Protein AF-A0A1V3N2M6-F1 (afdb_monomer)

Foldseek 3Di:
DPDDPDDDPVVVVVVVVVPDPDDDDPVNVVVVVVVVVPDDDFDWDWQDKDQALVCCVPCVVPRDPPDPDPPWDKFWAFPVGDTDDDSVVRVVCRVVVRDTITIITTQDPVNVVVVVVVVPD

Nearest PDB structures (foldseek):
  7bzf-assembly1_B  TM=4.049E-01  e=2.295E-01  Severe acute respiratory syndrome coronavirus 2
  8xko-assembly1_D  TM=3.820E-01  e=2.759E-01  Severe acute respiratory syndrome coronavirus
  2ahm-assembly1_E-2  TM=3.429E-01  e=3.528E-01  Severe acute respiratory syndrome-related coronavirus

Sequence (121 aa):
MVDHKVFKVAQIRDLLNQVNDETITFSRFVEILNEQANKVFVKAELILTLESKNDWINKVPRRLPDKNRHKENFLWIDKNGCVFELGEDFAAAERMGTFPCKVYRTITVSQFENRKEGNNV

Mean predicted aligned error: 12.13 Å

Radius of gyration: 20.15 Å; Cα contacts (8 Å, |Δi|>4): 98; chains: 1; bounding box: 44×39×46 Å

Solvent-accessible surface area (backbone atoms only — not comparable to full-atom values): 7608 Å² total; per-residue (Å²): 135,85,84,76,85,78,77,56,72,66,65,54,52,56,53,54,72,70,71,49,106,59,90,76,50,71,67,61,51,53,51,53,51,52,63,57,68,71,59,84,82,84,57,59,44,82,75,51,76,28,76,46,57,68,40,48,72,68,42,46,90,76,65,62,76,80,72,92,44,101,77,73,57,72,48,34,29,33,73,84,71,49,74,54,89,52,77,65,43,45,55,50,30,58,77,68,65,35,53,46,35,39,31,23,42,65,57,51,70,70,59,54,52,56,56,58,62,71,68,77,118

Structure (mmCIF, N/CA/C/O backbone):
data_AF-A0A1V3N2M6-F1
#
_entry.id   AF-A0A1V3N2M6-F1
#
loop_
_atom_site.group_PDB
_atom_site.id
_atom_site.type_symbol
_atom_site.label_atom_id
_atom_site.label_alt_id
_atom_site.label_comp_id
_atom_site.label_asym_id
_atom_site.label_entity_id
_atom_site.label_seq_id
_atom_site.pdbx_PDB_ins_code
_atom_site.Cartn_x
_atom_site.Cartn_y
_atom_site.Cartn_z
_atom_site.occupancy
_atom_site.B_iso_or_equiv
_atom_site.auth_seq_id
_atom_site.auth_comp_id
_atom_site.auth_asym_id
_atom_site.auth_atom_id
_atom_site.pdbx_PDB_model_num
ATOM 1 N N . MET A 1 1 ? 1.283 -10.329 22.917 1.00 39.91 1 MET A N 1
ATOM 2 C CA . MET A 1 1 ? 0.363 -9.419 23.634 1.00 39.91 1 MET A CA 1
ATOM 3 C C . MET A 1 1 ? -0.056 -8.300 22.693 1.00 39.91 1 MET A C 1
ATOM 5 O O . MET A 1 1 ? 0.811 -7.583 22.206 1.00 39.91 1 MET A O 1
ATOM 9 N N . VAL A 1 2 ? -1.345 -8.222 22.351 1.00 37.19 2 VAL A N 1
ATOM 10 C CA . VAL A 1 2 ? -1.910 -7.082 21.612 1.00 37.19 2 VAL A CA 1
ATOM 11 C C . VAL A 1 2 ? -2.141 -5.977 22.633 1.00 37.19 2 VAL A C 1
ATOM 13 O O . VAL A 1 2 ? -2.804 -6.200 23.641 1.00 37.19 2 VAL A O 1
ATOM 16 N N . ASP A 1 3 ? -1.529 -4.823 22.402 1.00 41.28 3 ASP A N 1
ATOM 17 C CA . ASP A 1 3 ? -1.624 -3.680 23.300 1.00 41.28 3 ASP A CA 1
ATOM 18 C C . ASP A 1 3 ? -2.972 -2.990 23.050 1.00 41.28 3 ASP A C 1
ATOM 20 O O . ASP A 1 3 ? -3.180 -2.335 22.023 1.00 41.28 3 ASP A O 1
ATOM 24 N N . HIS A 1 4 ? -3.941 -3.236 23.931 1.00 46.56 4 HIS A N 1
ATOM 25 C CA . HIS A 1 4 ? -5.268 -2.644 23.824 1.00 46.56 4 HIS A CA 1
ATOM 26 C C . HIS A 1 4 ? -5.189 -1.176 24.243 1.00 46.56 4 HIS A C 1
ATOM 28 O O . HIS A 1 4 ? -5.053 -0.858 25.423 1.00 46.56 4 HIS A O 1
ATOM 34 N N . LYS A 1 5 ? -5.309 -0.259 23.278 1.00 55.19 5 LYS A N 1
ATOM 35 C CA . LYS A 1 5 ? -5.507 1.160 23.592 1.00 55.19 5 LYS A CA 1
ATOM 36 C C . LYS A 1 5 ? -6.892 1.347 24.207 1.00 55.19 5 LYS A C 1
ATOM 38 O O . LYS A 1 5 ? -7.899 1.332 23.505 1.00 55.19 5 LYS A O 1
ATOM 43 N N . VAL A 1 6 ? -6.929 1.520 25.525 1.00 56.97 6 VAL A N 1
ATOM 44 C CA . VAL A 1 6 ? -8.140 1.869 26.273 1.00 56.97 6 VAL A CA 1
ATOM 45 C C . VAL A 1 6 ? -8.277 3.387 26.280 1.00 56.97 6 VAL A C 1
ATOM 47 O O . VAL A 1 6 ? -7.500 4.087 26.927 1.00 56.97 6 VAL A O 1
ATOM 50 N N . PHE A 1 7 ? -9.268 3.906 25.561 1.00 60.75 7 PHE A N 1
ATOM 51 C CA . PHE A 1 7 ? -9.621 5.322 25.620 1.00 60.75 7 PHE A CA 1
ATOM 52 C C . PHE A 1 7 ? -10.629 5.551 26.745 1.00 60.75 7 PHE A C 1
ATOM 54 O O . PHE A 1 7 ? -11.635 4.846 26.843 1.00 60.75 7 PHE A O 1
ATOM 61 N N . LYS A 1 8 ? -10.376 6.540 27.609 1.00 65.81 8 LYS A N 1
ATOM 62 C CA . LYS A 1 8 ? -11.341 6.909 28.651 1.00 65.81 8 LYS A CA 1
ATOM 63 C C . LYS A 1 8 ? -12.525 7.625 28.005 1.00 65.81 8 LYS A C 1
ATOM 65 O O . LYS A 1 8 ? -12.333 8.529 27.198 1.00 65.81 8 LYS A O 1
ATOM 70 N N . VAL A 1 9 ? -13.742 7.279 28.428 1.00 57.06 9 VAL A N 1
ATOM 71 C CA . VAL A 1 9 ? -15.009 7.853 27.924 1.00 57.06 9 VAL A CA 1
ATOM 72 C C . VAL A 1 9 ? -15.006 9.392 27.925 1.00 57.06 9 VAL A C 1
ATOM 74 O O . VAL A 1 9 ? -15.558 10.007 27.020 1.00 57.06 9 VAL A O 1
ATOM 77 N N . ALA A 1 10 ? -14.331 10.020 28.893 1.00 57.41 10 ALA A N 1
ATOM 78 C CA . ALA A 1 10 ? -14.175 11.474 28.956 1.00 57.41 10 ALA A CA 1
ATOM 79 C C . ALA A 1 10 ? -13.361 12.053 27.780 1.00 57.41 10 ALA A C 1
ATOM 81 O O . ALA A 1 10 ? -13.802 13.003 27.149 1.00 57.41 10 ALA A O 1
ATOM 82 N N . GLN A 1 11 ? -12.239 11.424 27.413 1.00 63.50 11 GLN A N 1
ATOM 83 C CA . GLN A 1 11 ? -11.390 11.871 26.295 1.00 63.50 11 GLN A CA 1
ATOM 84 C C . GLN A 1 11 ? -12.121 11.768 24.952 1.00 63.50 11 GLN A C 1
ATOM 86 O O . GLN A 1 11 ? -11.910 12.569 24.048 1.00 63.50 11 GLN A O 1
ATOM 91 N N . ILE A 1 12 ? -13.009 10.780 24.841 1.00 65.44 12 ILE A N 1
ATOM 92 C CA . ILE A 1 12 ? -13.860 10.576 23.671 1.00 65.44 12 ILE A CA 1
ATOM 93 C C . ILE A 1 12 ? -14.927 11.677 23.571 1.00 65.44 12 ILE A C 1
ATOM 95 O O . ILE A 1 12 ? -15.198 12.172 22.481 1.00 65.44 12 ILE A O 1
ATOM 99 N N . ARG A 1 13 ? -15.508 12.092 24.704 1.00 61.78 13 ARG A N 1
ATOM 100 C CA . ARG A 1 13 ? -16.503 13.172 24.770 1.00 61.78 13 ARG A CA 1
ATOM 101 C C . ARG A 1 13 ? -15.905 14.539 24.424 1.00 61.78 13 ARG A C 1
ATOM 103 O O . ARG A 1 13 ? -16.551 15.321 23.737 1.00 61.78 13 ARG A O 1
ATOM 110 N N . ASP A 1 14 ? -14.671 14.800 24.840 1.00 63.59 14 ASP A N 1
ATOM 111 C CA . ASP A 1 14 ? -13.988 16.058 24.521 1.00 63.59 14 ASP A CA 1
ATOM 112 C C . ASP A 1 14 ? -13.624 16.150 23.031 1.00 63.59 14 ASP A C 1
ATOM 114 O O . ASP A 1 14 ? -13.780 17.209 22.427 1.00 63.59 14 ASP A O 1
ATOM 118 N N . LEU A 1 15 ? -13.234 15.029 22.409 1.00 62.72 15 LEU A N 1
ATOM 119 C CA . LEU A 1 15 ? -13.038 14.940 20.956 1.00 62.72 15 LEU A CA 1
ATOM 120 C C . LEU A 1 15 ? -14.356 15.123 20.183 1.00 62.72 15 LEU A C 1
ATOM 122 O O . LEU A 1 15 ? -14.363 15.784 19.151 1.00 62.72 15 LEU A O 1
ATOM 126 N N . LEU A 1 16 ? -15.474 14.591 20.693 1.00 60.56 16 LEU A N 1
ATOM 127 C CA . LEU A 1 16 ? -16.815 14.787 20.117 1.00 60.56 16 LEU A CA 1
ATOM 128 C C . LEU A 1 16 ? -17.229 16.265 20.104 1.00 60.56 16 LEU A C 1
ATOM 130 O O . LEU A 1 16 ? -17.743 16.739 19.097 1.00 60.56 16 LEU A O 1
ATOM 134 N N . ASN A 1 17 ? -16.952 16.999 21.183 1.00 63.31 17 ASN A N 1
ATOM 135 C CA . ASN A 1 17 ? -17.263 18.428 21.277 1.00 63.31 17 ASN A CA 1
ATOM 136 C C . ASN A 1 17 ? -16.357 19.307 20.393 1.00 63.31 17 ASN A C 1
ATOM 138 O O . ASN A 1 17 ? -16.705 20.450 20.119 1.00 63.31 17 ASN A O 1
ATOM 142 N N . GLN A 1 18 ? -15.194 18.802 19.966 1.00 58.59 18 GLN A N 1
ATOM 143 C CA . GLN A 1 18 ? -14.253 19.532 19.107 1.00 58.59 18 GLN A CA 1
ATOM 144 C C . GLN A 1 18 ? -14.521 19.349 17.609 1.00 58.59 18 GLN A C 1
ATOM 146 O O . GLN A 1 18 ? -14.019 20.145 16.819 1.00 58.59 18 GLN A O 1
ATOM 151 N N . VAL A 1 19 ? -15.250 18.299 17.205 1.00 56.94 19 VAL A N 1
ATOM 152 C CA . VAL A 1 19 ? -15.285 17.892 15.793 1.00 56.94 19 VAL A CA 1
ATOM 153 C C . VAL A 1 19 ? -16.340 18.598 14.961 1.00 56.94 19 VAL A C 1
ATOM 155 O O . VAL A 1 19 ? -16.038 18.762 13.794 1.00 56.94 19 VAL A O 1
ATOM 158 N N . ASN A 1 20 ? -17.493 19.040 15.475 1.00 51.62 20 ASN A N 1
ATOM 159 C CA . ASN A 1 20 ? -18.424 19.904 14.726 1.00 51.62 20 ASN A CA 1
ATOM 160 C C . ASN A 1 20 ? -19.653 20.252 15.573 1.00 51.62 20 ASN A C 1
ATOM 162 O O . ASN A 1 20 ? -20.114 19.422 16.351 1.00 51.62 20 ASN A O 1
ATOM 166 N N . ASP A 1 21 ? -20.270 21.403 15.305 1.00 53.81 21 ASP A N 1
ATOM 167 C CA . ASP A 1 21 ? -21.653 21.765 15.667 1.00 53.81 21 ASP A CA 1
ATOM 168 C C . ASP A 1 21 ? -22.732 20.808 15.073 1.00 53.81 21 ASP A C 1
ATOM 170 O O . ASP A 1 21 ? -23.871 21.196 14.825 1.00 53.81 21 ASP A O 1
ATOM 174 N N . GLU A 1 22 ? -22.402 19.534 14.837 1.00 56.53 22 GLU A N 1
ATOM 175 C CA . GLU A 1 22 ? -23.302 18.477 14.385 1.00 56.53 22 GLU A CA 1
ATOM 176 C C . GLU A 1 22 ? -23.410 17.390 15.461 1.00 56.53 22 GLU A C 1
ATOM 178 O O . GLU A 1 22 ? -22.435 16.744 15.851 1.00 56.53 22 GLU A O 1
ATOM 183 N N . THR A 1 23 ? -24.632 17.155 15.934 1.00 60.81 23 THR A N 1
ATOM 184 C CA . THR A 1 23 ? -24.965 16.122 16.919 1.00 60.81 23 THR A CA 1
ATOM 185 C C . THR A 1 23 ? -24.837 14.721 16.315 1.00 60.81 23 THR A C 1
ATOM 187 O O . THR A 1 23 ? -25.816 14.090 15.918 1.00 60.81 23 THR A O 1
ATOM 190 N N . ILE A 1 24 ? -23.616 14.183 16.275 1.00 64.56 24 ILE A N 1
ATOM 191 C CA . ILE A 1 24 ? -23.397 12.752 16.034 1.00 64.56 24 ILE A CA 1
ATOM 192 C C . ILE A 1 24 ? -24.057 11.959 17.169 1.00 64.56 24 ILE A C 1
ATOM 194 O O . ILE A 1 24 ? -23.778 12.167 18.351 1.00 64.56 24 ILE A O 1
ATOM 198 N N . THR A 1 25 ? -24.932 11.015 16.817 1.00 72.31 25 THR A N 1
ATOM 199 C CA . THR A 1 25 ? -25.541 10.117 17.802 1.00 72.31 25 THR A CA 1
ATOM 200 C C . THR A 1 25 ? -24.508 9.122 18.328 1.00 72.31 25 THR A C 1
ATOM 202 O O . THR A 1 25 ? -23.619 8.668 17.603 1.00 72.31 25 THR A O 1
ATOM 205 N N . PHE A 1 26 ? -24.648 8.726 19.595 1.00 68.56 26 PHE A N 1
ATOM 206 C CA . PHE A 1 26 ? -23.774 7.722 20.208 1.00 68.56 26 PHE A CA 1
ATOM 207 C C . PHE A 1 26 ? -23.733 6.411 19.399 1.00 68.56 26 PHE A C 1
ATOM 209 O O . PHE A 1 26 ? -22.664 5.829 19.232 1.00 68.56 26 PHE A O 1
ATOM 216 N N . SER A 1 27 ? -24.866 5.987 18.825 1.00 71.50 27 SER A N 1
ATOM 217 C CA . SER A 1 27 ? -24.941 4.801 17.961 1.00 71.50 27 SER A CA 1
ATOM 218 C C . SER A 1 27 ? -24.056 4.927 16.720 1.00 71.50 27 SER A C 1
ATOM 220 O O . SER A 1 27 ? -23.262 4.028 16.447 1.00 71.50 27 SER A O 1
ATOM 222 N N . ARG A 1 28 ? -24.110 6.070 16.019 1.00 74.56 28 ARG A N 1
ATOM 223 C CA . ARG A 1 28 ? -23.280 6.306 14.830 1.00 74.56 28 ARG A CA 1
ATOM 224 C C . ARG A 1 28 ? -21.792 6.343 15.171 1.00 74.56 28 ARG A C 1
ATOM 226 O O . ARG A 1 28 ? -20.961 5.867 14.406 1.00 74.56 28 ARG A O 1
ATOM 233 N N . PHE A 1 29 ? -21.449 6.875 16.339 1.00 71.69 29 PHE A N 1
ATOM 234 C CA . PHE A 1 29 ? -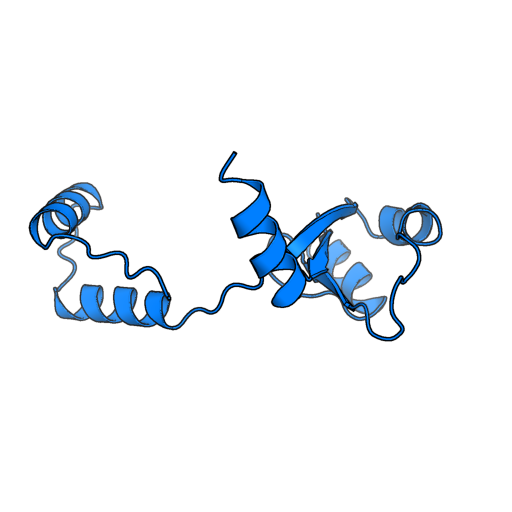20.073 6.888 16.817 1.00 71.69 29 PHE A CA 1
ATOM 235 C C . PHE A 1 29 ? -19.534 5.476 17.102 1.00 71.69 29 PHE A C 1
ATOM 237 O O . PHE A 1 29 ? -18.424 5.141 16.687 1.00 71.69 29 PHE A O 1
ATOM 244 N N . VAL A 1 30 ? -20.324 4.626 17.765 1.00 77.69 30 VAL A N 1
ATOM 245 C CA . VAL A 1 30 ? -19.949 3.227 18.030 1.00 77.69 30 VAL A CA 1
ATOM 246 C C . VAL A 1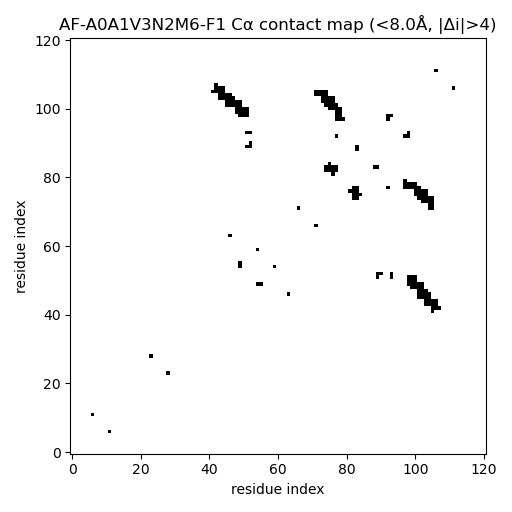 30 ? -19.764 2.445 16.726 1.00 77.69 30 VAL A C 1
ATOM 248 O O . VAL A 1 30 ? -18.804 1.684 16.610 1.00 77.69 30 VAL A O 1
ATOM 251 N N . GLU A 1 31 ? -20.623 2.662 15.728 1.00 77.31 31 GLU A N 1
ATOM 252 C CA . GLU A 1 31 ? -20.460 2.077 14.389 1.00 77.31 31 GLU A CA 1
ATOM 253 C C . GLU A 1 31 ? -19.121 2.466 13.756 1.00 77.31 31 GLU A C 1
ATOM 255 O O . GLU A 1 31 ? -18.365 1.586 13.349 1.00 77.31 31 GLU A O 1
ATOM 260 N N . ILE A 1 32 ? -18.779 3.760 13.755 1.00 78.12 32 ILE A N 1
ATOM 261 C CA . ILE A 1 32 ? -17.507 4.254 13.205 1.00 78.12 32 ILE A CA 1
ATOM 262 C C . ILE A 1 32 ? -16.319 3.618 13.933 1.00 78.12 32 ILE A C 1
ATOM 264 O O . ILE A 1 32 ? -15.365 3.176 13.292 1.00 78.12 32 ILE A O 1
ATOM 268 N N . LEU A 1 33 ? -16.356 3.536 15.266 1.00 80.31 33 LEU A N 1
ATOM 269 C CA . LEU A 1 33 ? -15.284 2.891 16.024 1.00 80.31 33 LEU A CA 1
ATOM 270 C C . LEU A 1 33 ? -15.137 1.410 15.668 1.00 80.31 33 LEU A C 1
ATOM 272 O O . LEU A 1 33 ? -14.012 0.942 15.496 1.00 80.31 33 LEU A O 1
ATOM 276 N N . ASN A 1 34 ? -16.245 0.686 15.514 1.00 80.56 34 ASN A N 1
ATOM 277 C CA . ASN A 1 34 ? -16.223 -0.721 15.123 1.00 80.56 34 ASN A CA 1
ATOM 278 C C . ASN A 1 34 ? -15.697 -0.911 13.689 1.00 80.56 34 ASN A C 1
ATOM 280 O O . ASN A 1 34 ? -14.891 -1.811 13.447 1.00 80.56 34 ASN A O 1
ATOM 284 N N . GLU A 1 35 ? -16.076 -0.040 12.748 1.00 77.62 35 GLU A N 1
ATOM 285 C CA . GLU A 1 35 ? -15.538 -0.029 11.379 1.00 77.62 35 GLU A CA 1
ATOM 286 C C . GLU A 1 35 ? -14.015 0.192 11.364 1.00 77.62 35 GLU A C 1
ATOM 288 O O . GLU A 1 35 ? -13.304 -0.419 10.566 1.00 77.62 35 GLU A O 1
ATOM 293 N N . GLN A 1 36 ? -13.487 1.039 12.256 1.00 77.94 36 GLN A N 1
ATOM 294 C CA . GLN A 1 36 ? -12.042 1.262 12.382 1.00 77.94 36 GLN A CA 1
ATOM 295 C C . GLN A 1 36 ? -11.332 0.113 13.111 1.00 77.94 36 GLN A C 1
ATOM 297 O O . GLN A 1 36 ? -10.220 -0.248 12.726 1.00 77.94 36 GLN A O 1
ATOM 302 N N . ALA A 1 37 ? -11.958 -0.478 14.134 1.00 78.81 37 ALA A N 1
ATOM 303 C CA . ALA A 1 37 ? -11.391 -1.580 14.912 1.00 78.81 37 ALA A CA 1
ATOM 304 C C . ALA A 1 37 ? -11.184 -2.854 14.075 1.00 78.81 37 ALA A C 1
ATOM 306 O O . ALA A 1 37 ? -10.248 -3.609 14.331 1.00 78.81 37 ALA A O 1
ATOM 307 N N . ASN A 1 38 ? -12.007 -3.061 13.045 1.00 81.88 38 ASN A N 1
ATOM 308 C CA . ASN A 1 38 ? -11.914 -4.215 12.148 1.00 81.88 38 ASN A CA 1
ATOM 309 C C . ASN A 1 38 ? -10.868 -4.059 11.027 1.00 81.88 38 ASN A C 1
ATOM 311 O O . ASN A 1 38 ? -10.712 -4.959 10.200 1.00 81.88 38 ASN A O 1
ATOM 3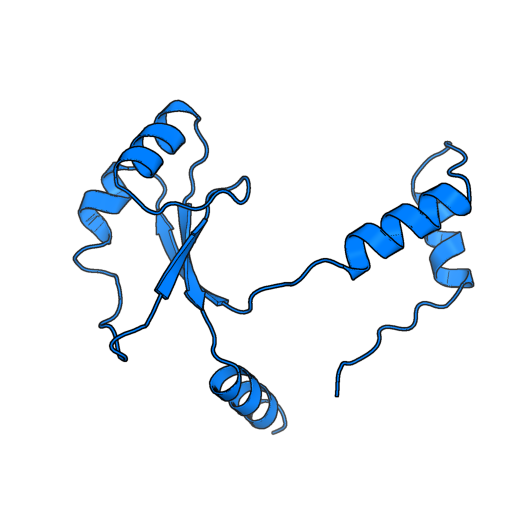15 N N . LYS A 1 39 ? -10.132 -2.942 10.972 1.00 82.12 39 LYS A N 1
ATOM 316 C CA . LYS A 1 39 ? -9.079 -2.741 9.969 1.00 82.12 39 LYS A CA 1
ATOM 317 C C . LYS A 1 39 ? -7.802 -3.475 10.358 1.00 82.12 39 LYS A C 1
ATOM 319 O O . LYS A 1 39 ? -7.282 -3.323 11.462 1.00 82.12 39 LYS A O 1
ATOM 324 N N . VAL A 1 40 ? -7.239 -4.210 9.403 1.00 83.75 40 VAL A N 1
ATOM 325 C CA . VAL A 1 40 ? -5.922 -4.840 9.540 1.00 83.75 40 VAL A CA 1
ATOM 326 C C . VAL A 1 40 ? -4.876 -3.959 8.866 1.00 83.75 40 VAL A C 1
ATOM 328 O O . VAL A 1 40 ? -5.043 -3.539 7.724 1.00 83.75 40 VAL A O 1
ATOM 331 N N . PHE A 1 41 ? -3.771 -3.703 9.567 1.00 87.06 41 PHE A N 1
ATOM 332 C CA . PHE A 1 41 ? -2.631 -2.969 9.024 1.00 87.06 41 PHE A CA 1
ATOM 333 C C . PHE A 1 41 ? -1.491 -3.925 8.695 1.00 87.06 41 PHE A C 1
ATOM 335 O O . PHE A 1 41 ? -1.042 -4.691 9.550 1.00 87.06 41 PHE A O 1
ATOM 342 N N . VAL A 1 42 ? -0.963 -3.826 7.478 1.00 89.00 42 VAL A N 1
ATOM 343 C CA . VAL A 1 42 ? 0.235 -4.564 7.073 1.00 89.00 42 VAL A CA 1
ATOM 344 C C . VAL A 1 42 ? 1.473 -3.763 7.472 1.00 89.00 42 VAL A C 1
ATOM 346 O O . VAL A 1 42 ? 1.607 -2.589 7.127 1.00 89.00 42 VAL A O 1
ATOM 349 N N . LYS A 1 43 ? 2.397 -4.385 8.212 1.00 90.69 43 LYS A N 1
ATOM 350 C CA . LYS A 1 43 ? 3.703 -3.781 8.503 1.00 90.69 43 LYS A CA 1
ATOM 351 C C . LYS A 1 43 ? 4.620 -3.968 7.302 1.00 90.69 43 LYS A C 1
ATOM 353 O O . LYS A 1 43 ? 4.849 -5.091 6.857 1.00 90.69 43 LYS A O 1
ATOM 358 N N . ALA A 1 44 ? 5.148 -2.865 6.787 1.00 90.75 44 ALA A N 1
ATOM 359 C CA . ALA A 1 44 ? 6.010 -2.872 5.619 1.00 90.75 44 ALA A CA 1
ATOM 360 C C . ALA A 1 44 ? 7.036 -1.731 5.683 1.00 90.75 44 ALA A C 1
ATOM 362 O O . ALA A 1 44 ? 6.857 -0.754 6.409 1.00 90.75 44 ALA A O 1
ATOM 363 N N . GLU A 1 45 ? 8.119 -1.881 4.934 1.00 90.25 45 GLU A N 1
ATOM 364 C CA . GLU A 1 45 ? 9.221 -0.929 4.824 1.00 90.25 45 GLU A CA 1
ATOM 365 C C . GLU A 1 45 ? 9.193 -0.289 3.438 1.00 90.25 45 GLU A C 1
ATOM 367 O O . GLU A 1 45 ? 9.134 -1.008 2.441 1.00 90.25 45 GLU A O 1
ATOM 372 N N . LEU A 1 46 ? 9.196 1.045 3.368 1.00 92.44 46 LEU A N 1
ATOM 373 C CA . LEU A 1 46 ? 9.224 1.760 2.093 1.00 92.44 46 LEU A CA 1
ATOM 374 C C . LEU A 1 46 ? 10.596 1.573 1.441 1.00 92.44 46 LEU A C 1
ATOM 376 O O . LEU A 1 46 ? 11.609 1.936 2.029 1.00 92.44 46 LEU A O 1
ATOM 380 N N . ILE A 1 47 ? 10.612 1.025 0.230 1.00 91.00 47 ILE A N 1
ATOM 381 C CA . ILE A 1 47 ? 11.841 0.749 -0.521 1.00 91.00 47 ILE A CA 1
ATOM 382 C C . ILE A 1 47 ? 12.096 1.843 -1.549 1.00 91.00 47 ILE A C 1
ATOM 384 O O . ILE A 1 47 ? 13.219 2.323 -1.686 1.00 91.00 47 ILE A O 1
ATOM 388 N N . LEU A 1 48 ? 11.057 2.239 -2.286 1.00 91.12 48 LEU A N 1
ATOM 389 C CA . LEU A 1 48 ? 11.174 3.265 -3.313 1.00 91.12 48 LEU A CA 1
ATOM 390 C C . LEU A 1 48 ? 9.830 3.944 -3.586 1.00 91.12 48 LEU A C 1
ATOM 392 O O . LEU A 1 48 ? 8.764 3.380 -3.336 1.00 91.12 48 LEU A O 1
ATOM 396 N N . THR A 1 49 ? 9.908 5.132 -4.173 1.00 93.75 49 THR A N 1
ATOM 397 C CA . THR A 1 49 ? 8.758 5.862 -4.710 1.00 93.75 49 THR A CA 1
ATOM 398 C C . THR A 1 49 ? 8.958 6.065 -6.209 1.00 93.75 49 THR A C 1
ATOM 400 O O . THR A 1 49 ? 10.049 6.441 -6.653 1.00 93.75 49 THR A O 1
ATOM 403 N N . LE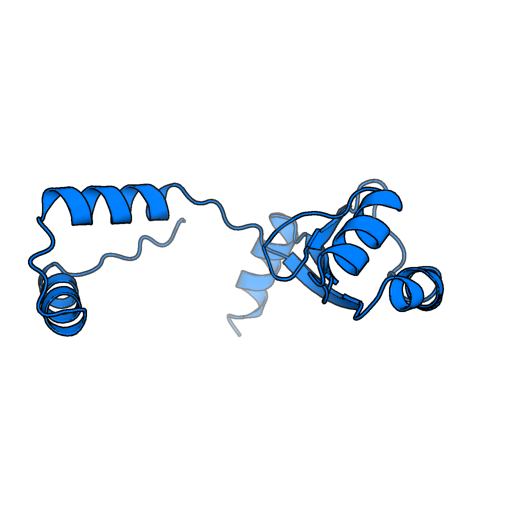U A 1 50 ? 7.920 5.768 -6.986 1.00 92.75 50 LEU A N 1
ATOM 404 C CA . LEU A 1 50 ? 7.840 6.010 -8.421 1.00 92.75 50 LEU A CA 1
ATOM 405 C C . LEU A 1 50 ? 6.889 7.175 -8.661 1.00 92.75 50 LEU A C 1
ATOM 407 O O . LEU A 1 50 ? 5.732 7.113 -8.247 1.00 92.75 50 LEU A O 1
ATOM 411 N N . GLU A 1 51 ? 7.356 8.202 -9.362 1.00 94.19 51 GLU A N 1
ATOM 412 C CA . GLU A 1 51 ? 6.542 9.385 -9.668 1.00 94.19 51 GLU A CA 1
ATOM 413 C C . GLU A 1 51 ? 5.776 9.238 -10.990 1.00 94.19 51 GLU A C 1
ATOM 415 O O . GLU A 1 51 ? 4.879 10.018 -11.291 1.00 94.19 51 GLU A O 1
ATOM 420 N N . SER A 1 52 ? 6.132 8.243 -11.805 1.00 91.50 52 SER A N 1
ATOM 421 C CA . SER A 1 52 ? 5.528 8.012 -13.118 1.00 91.50 52 SER A CA 1
ATOM 422 C C . SER A 1 52 ? 5.711 6.572 -13.594 1.00 91.50 52 SER A C 1
ATOM 424 O O . SER A 1 52 ? 6.493 5.792 -13.039 1.00 91.50 52 SER A O 1
ATOM 426 N N . LYS A 1 53 ? 5.051 6.229 -14.702 1.00 88.75 53 LYS A N 1
ATOM 427 C CA . LYS A 1 53 ? 5.291 4.970 -15.414 1.00 88.75 53 LYS A CA 1
ATOM 428 C C . LYS A 1 53 ? 6.727 4.869 -15.942 1.00 88.75 53 LYS A C 1
ATOM 430 O O . LYS A 1 53 ? 7.321 3.792 -15.931 1.00 88.75 53 LYS A O 1
ATOM 435 N N . ASN A 1 54 ? 7.315 5.981 -16.380 1.00 89.06 54 ASN A N 1
ATOM 436 C CA . ASN A 1 54 ? 8.692 5.993 -16.873 1.00 89.06 54 ASN A CA 1
ATOM 437 C C . ASN A 1 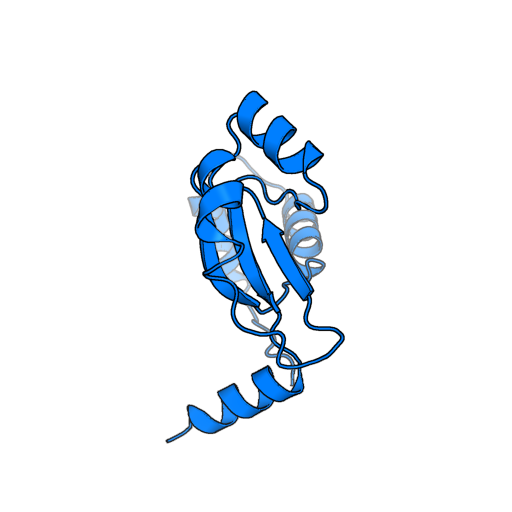54 ? 9.704 5.689 -15.754 1.00 89.06 54 ASN A C 1
ATOM 439 O O . ASN A 1 54 ? 10.717 5.025 -15.978 1.00 89.06 54 ASN A O 1
ATOM 443 N N . ASP A 1 55 ? 9.409 6.116 -14.526 1.00 89.06 55 ASP A N 1
ATOM 444 C CA . ASP A 1 55 ? 10.196 5.742 -13.354 1.00 89.06 55 ASP A CA 1
ATOM 445 C C . ASP A 1 55 ? 10.187 4.231 -13.119 1.00 89.06 55 ASP A C 1
ATOM 447 O O . ASP A 1 55 ? 11.235 3.664 -12.812 1.00 89.06 55 ASP A O 1
ATOM 451 N N . TRP A 1 56 ? 9.039 3.570 -13.291 1.00 85.50 56 TRP A N 1
ATOM 452 C CA . TRP A 1 56 ? 8.936 2.115 -13.164 1.00 85.50 56 TRP A CA 1
ATOM 453 C C . TRP A 1 56 ? 9.872 1.406 -14.151 1.00 85.50 56 TRP A C 1
ATOM 455 O O . TRP A 1 56 ? 10.716 0.616 -13.731 1.00 85.50 56 TRP A O 1
ATOM 465 N N . ILE A 1 57 ? 9.811 1.774 -15.434 1.00 85.00 57 ILE A N 1
ATOM 466 C CA . ILE A 1 57 ? 10.645 1.184 -16.496 1.00 85.00 57 ILE A CA 1
ATOM 467 C C . ILE A 1 57 ? 12.143 1.342 -16.189 1.00 85.00 57 ILE A C 1
ATOM 469 O O . ILE A 1 57 ? 12.920 0.402 -16.354 1.00 85.00 57 ILE A O 1
ATOM 473 N N . ASN A 1 58 ? 12.556 2.520 -15.715 1.00 85.69 58 ASN A N 1
ATOM 474 C CA . ASN A 1 58 ? 13.974 2.858 -15.587 1.00 85.69 58 ASN A CA 1
ATOM 475 C C . ASN A 1 58 ? 14.593 2.483 -14.232 1.00 85.69 58 ASN A C 1
ATOM 477 O O . ASN A 1 58 ? 15.780 2.152 -14.163 1.00 85.69 58 ASN A O 1
ATOM 481 N N . LYS A 1 59 ? 13.829 2.578 -13.137 1.00 82.56 59 LYS A N 1
ATOM 482 C CA . LYS A 1 59 ? 14.348 2.413 -11.769 1.00 82.56 59 LYS A CA 1
ATOM 483 C C . LYS A 1 59 ? 14.222 0.975 -11.280 1.00 82.56 59 LYS A C 1
ATOM 485 O O . LYS A 1 59 ? 15.133 0.489 -10.615 1.00 82.56 59 LYS A O 1
ATOM 490 N N . VAL A 1 60 ? 13.129 0.287 -11.600 1.00 81.81 60 VAL A N 1
ATOM 491 C CA . VAL A 1 60 ? 12.808 -1.018 -11.000 1.00 81.81 60 VAL A CA 1
ATOM 492 C C . VAL A 1 60 ? 13.829 -2.109 -11.321 1.00 81.81 60 VAL A C 1
ATOM 494 O O . VAL A 1 60 ? 14.294 -2.734 -10.367 1.00 81.81 60 VAL A O 1
ATOM 497 N N . PRO A 1 61 ? 14.277 -2.298 -12.579 1.00 76.19 61 PRO A N 1
ATOM 498 C CA . PRO A 1 61 ? 15.243 -3.352 -12.902 1.00 76.19 61 PRO A CA 1
ATOM 499 C C . PRO A 1 61 ? 16.596 -3.221 -12.186 1.00 76.19 61 PRO A C 1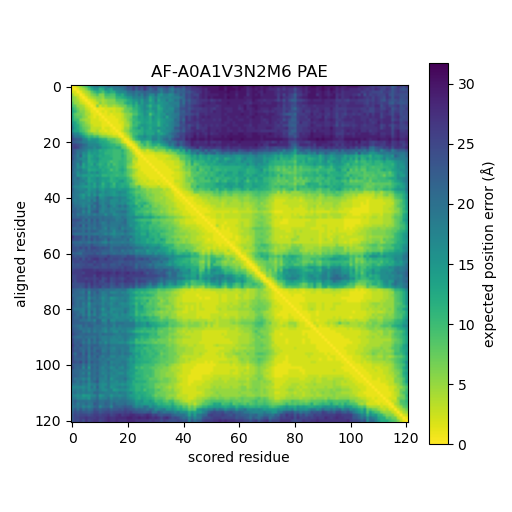
ATOM 501 O O . PRO A 1 61 ? 17.373 -4.166 -12.185 1.00 76.19 61 PRO A O 1
ATOM 504 N N . ARG A 1 62 ? 16.906 -2.047 -11.613 1.00 70.81 62 ARG A N 1
ATOM 505 C CA . ARG A 1 62 ? 18.215 -1.732 -11.013 1.00 70.81 62 ARG A CA 1
ATOM 506 C C . ARG A 1 62 ? 18.165 -1.374 -9.528 1.00 70.81 62 ARG A C 1
ATOM 508 O O . ARG A 1 62 ? 19.218 -1.237 -8.917 1.00 70.81 62 ARG A O 1
ATOM 515 N N . ARG A 1 63 ? 16.978 -1.119 -8.967 1.00 73.94 63 ARG A N 1
ATOM 516 C CA . ARG A 1 63 ? 16.819 -0.589 -7.599 1.00 73.94 63 ARG A CA 1
ATOM 517 C C . ARG A 1 63 ? 15.993 -1.467 -6.677 1.00 73.94 63 ARG A C 1
ATOM 519 O O . ARG A 1 63 ? 15.959 -1.182 -5.482 1.00 73.94 63 ARG A O 1
ATOM 526 N N . LEU A 1 64 ? 15.320 -2.496 -7.191 1.00 72.31 64 LEU A N 1
ATOM 527 C CA . LEU A 1 64 ? 14.743 -3.483 -6.291 1.00 72.31 64 LEU A CA 1
ATOM 528 C C . LEU A 1 64 ? 15.878 -4.301 -5.669 1.00 72.31 64 LEU A C 1
ATOM 530 O O . LEU A 1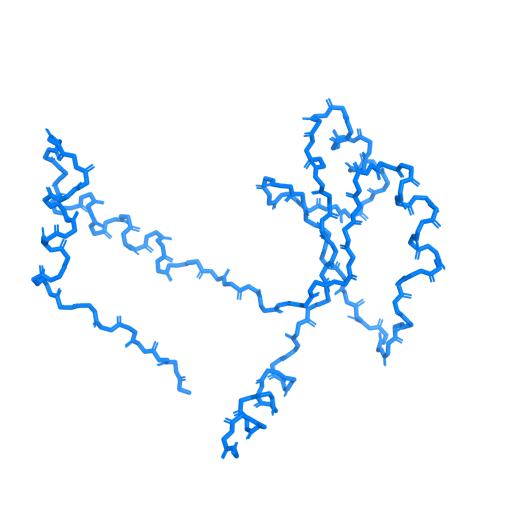 64 ? 16.740 -4.773 -6.411 1.00 72.31 64 LEU A O 1
ATOM 534 N N . PRO A 1 65 ? 15.905 -4.450 -4.334 1.00 67.81 65 PRO A N 1
ATOM 535 C CA . PRO A 1 65 ? 16.869 -5.327 -3.695 1.00 67.81 65 PRO A CA 1
ATOM 536 C C . PRO A 1 65 ? 16.665 -6.758 -4.193 1.00 67.81 65 PRO A C 1
ATOM 538 O O . PRO A 1 65 ? 15.537 -7.156 -4.509 1.00 67.81 65 PRO A O 1
ATOM 541 N N . ASP A 1 66 ? 17.755 -7.523 -4.236 1.00 64.12 66 ASP A N 1
ATOM 542 C CA . ASP A 1 66 ? 17.688 -8.943 -4.550 1.00 64.12 66 ASP A CA 1
ATOM 543 C C . ASP A 1 66 ? 16.678 -9.625 -3.631 1.00 64.12 66 ASP A C 1
ATOM 545 O O . ASP A 1 66 ? 16.606 -9.349 -2.427 1.00 64.12 66 ASP A O 1
ATOM 549 N N . LYS A 1 67 ? 15.869 -10.511 -4.217 1.00 63.25 67 LYS A N 1
ATOM 550 C CA . LYS A 1 67 ? 14.938 -11.323 -3.442 1.00 63.25 67 LYS A CA 1
ATOM 551 C C . LYS A 1 67 ? 15.767 -12.224 -2.538 1.00 63.25 67 LYS A C 1
ATOM 553 O O . LYS A 1 67 ? 16.307 -13.232 -2.985 1.00 63.25 67 LYS A O 1
ATOM 558 N N . ASN A 1 68 ? 15.814 -11.902 -1.253 1.00 56.34 68 ASN A N 1
ATOM 559 C CA . ASN A 1 68 ? 16.533 -12.700 -0.264 1.00 56.34 68 ASN A CA 1
ATOM 560 C C . ASN A 1 68 ? 15.795 -14.016 0.031 1.00 56.34 68 ASN A C 1
ATOM 562 O O . ASN A 1 68 ? 16.321 -14.900 0.707 1.00 56.34 68 ASN A O 1
ATOM 566 N N . ARG A 1 69 ? 14.545 -14.143 -0.442 1.00 58.66 69 ARG A N 1
ATOM 567 C CA . ARG A 1 69 ? 13.704 -15.339 -0.327 1.00 58.66 69 ARG A CA 1
ATOM 568 C C . ARG A 1 69 ? 12.858 -15.525 -1.584 1.00 58.66 69 ARG A C 1
ATOM 570 O O . ARG A 1 69 ? 12.316 -14.565 -2.125 1.00 58.66 69 ARG A O 1
ATOM 577 N N . HIS A 1 70 ? 12.627 -16.780 -1.970 1.00 56.09 70 HIS A N 1
ATOM 578 C CA . HIS A 1 70 ? 11.833 -17.154 -3.153 1.00 56.09 70 HIS A CA 1
ATOM 579 C C . HIS A 1 70 ? 10.384 -16.614 -3.179 1.00 56.09 70 HIS A C 1
ATOM 581 O O . HIS A 1 70 ? 9.755 -16.641 -4.232 1.00 56.09 70 HIS A O 1
ATOM 587 N N . LYS A 1 71 ? 9.849 -16.115 -2.052 1.00 62.38 71 LYS A N 1
ATOM 588 C CA . LYS A 1 71 ? 8.480 -15.578 -1.918 1.00 62.38 71 LYS A CA 1
ATOM 589 C C . LYS A 1 71 ? 8.420 -14.144 -1.367 1.00 62.38 71 LYS A C 1
ATOM 591 O O . LYS A 1 71 ? 7.410 -13.762 -0.783 1.00 62.38 71 LYS A O 1
ATOM 596 N N . GLU A 1 72 ? 9.496 -13.359 -1.468 1.00 66.00 72 GLU A N 1
ATOM 597 C CA . GLU A 1 72 ? 9.406 -11.936 -1.110 1.00 66.00 72 GLU A CA 1
ATOM 598 C C . GLU A 1 72 ? 8.449 -11.209 -2.066 1.00 66.00 72 GLU A C 1
ATOM 600 O O . GLU A 1 72 ? 8.688 -11.137 -3.275 1.00 66.00 72 GLU A O 1
ATOM 605 N N . ASN A 1 73 ? 7.361 -10.690 -1.492 1.00 73.56 73 ASN A N 1
ATOM 606 C CA . ASN A 1 73 ? 6.348 -9.911 -2.187 1.00 73.56 73 ASN A CA 1
ATOM 607 C C . ASN A 1 73 ? 6.566 -8.427 -1.887 1.00 73.56 73 ASN A C 1
ATOM 609 O O . ASN A 1 73 ? 6.672 -8.016 -0.726 1.00 73.56 73 ASN A O 1
ATOM 613 N N . PHE A 1 74 ? 6.624 -7.626 -2.945 1.00 87.88 74 PHE A N 1
ATOM 614 C CA . PHE A 1 74 ? 6.578 -6.175 -2.843 1.00 87.88 74 PHE A CA 1
ATOM 615 C C . PHE A 1 74 ? 5.126 -5.721 -2.984 1.00 87.88 74 PHE A C 1
ATOM 617 O O . PHE A 1 74 ? 4.418 -6.203 -3.865 1.00 87.88 74 PHE A O 1
ATOM 624 N N . LEU A 1 75 ? 4.691 -4.802 -2.125 1.00 91.69 75 LEU A N 1
ATOM 625 C CA . LEU A 1 75 ? 3.404 -4.125 -2.251 1.00 91.69 75 LEU A CA 1
ATOM 626 C C . LEU A 1 75 ? 3.626 -2.795 -2.954 1.00 91.69 75 LEU A C 1
ATOM 628 O O . LEU A 1 75 ? 4.396 -1.967 -2.478 1.00 91.69 75 LEU A O 1
ATOM 632 N N . TRP A 1 76 ? 2.943 -2.591 -4.066 1.00 93.38 76 TRP A N 1
ATOM 633 C CA . TRP A 1 76 ? 3.029 -1.385 -4.877 1.00 93.38 76 TRP A CA 1
ATOM 634 C C . TRP A 1 76 ? 1.711 -0.665 -4.697 1.00 93.38 76 TRP A C 1
ATOM 636 O O . TRP A 1 76 ? 0.687 -1.230 -5.057 1.00 93.38 76 TRP A O 1
ATOM 646 N N . ILE A 1 77 ? 1.713 0.508 -4.072 1.00 95.44 77 ILE A N 1
ATOM 647 C CA . ILE A 1 77 ? 0.483 1.170 -3.632 1.00 95.44 77 ILE A CA 1
ATOM 648 C C . ILE A 1 77 ? 0.483 2.622 -4.101 1.00 95.44 77 ILE A C 1
ATOM 650 O O . ILE A 1 77 ? 1.465 3.338 -3.897 1.00 95.44 77 ILE A O 1
ATOM 654 N N . ASP A 1 78 ? -0.606 3.058 -4.729 1.00 96.12 78 ASP A N 1
ATOM 655 C CA . ASP A 1 78 ? -0.781 4.442 -5.174 1.00 96.12 78 ASP A CA 1
ATOM 656 C C . ASP A 1 78 ? -1.226 5.369 -4.026 1.00 96.12 78 ASP A C 1
ATOM 658 O O . ASP A 1 78 ? -1.394 4.953 -2.875 1.00 96.12 78 ASP A O 1
ATOM 662 N N . LYS A 1 79 ? -1.434 6.658 -4.316 1.00 92.81 79 LYS A N 1
ATOM 663 C CA . LYS A 1 79 ? -1.877 7.621 -3.292 1.00 92.81 79 LYS A CA 1
ATOM 664 C C . LYS A 1 79 ? -3.284 7.345 -2.736 1.00 92.81 79 LYS A C 1
ATOM 666 O O . LYS A 1 79 ? -3.609 7.852 -1.665 1.00 92.81 79 LYS A O 1
ATOM 671 N N . ASN A 1 80 ? -4.099 6.574 -3.454 1.00 93.88 80 ASN A N 1
ATOM 672 C CA . ASN A 1 80 ? -5.471 6.226 -3.088 1.00 93.88 80 ASN A CA 1
ATOM 673 C C . ASN A 1 80 ? -5.556 4.888 -2.337 1.00 93.88 80 ASN A C 1
ATOM 675 O O . ASN A 1 80 ? -6.625 4.530 -1.847 1.00 93.88 80 ASN A O 1
ATOM 679 N N . GLY A 1 81 ? -4.447 4.151 -2.228 1.00 92.44 81 GLY A N 1
ATOM 680 C CA . GLY A 1 81 ? -4.419 2.829 -1.608 1.00 92.44 81 GLY A CA 1
ATOM 681 C C . GLY A 1 81 ? -4.696 1.674 -2.576 1.00 92.44 81 GLY A C 1
ATOM 682 O O . GLY A 1 81 ? -4.880 0.549 -2.116 1.00 92.44 81 GLY A O 1
ATOM 683 N N . CYS A 1 82 ? -4.722 1.918 -3.888 1.00 94.31 82 CYS A N 1
ATOM 684 C CA . CYS A 1 82 ? -4.863 0.876 -4.905 1.00 94.31 82 CYS A CA 1
ATOM 685 C C . CYS A 1 82 ? -3.524 0.169 -5.150 1.00 94.31 82 CYS A C 1
ATOM 687 O O . CYS A 1 82 ? -2.464 0.793 -5.076 1.00 94.31 82 CYS A O 1
ATOM 689 N N . VAL A 1 83 ? -3.575 -1.134 -5.441 1.00 93.88 83 VAL A N 1
ATOM 690 C CA . VAL A 1 83 ? -2.387 -1.973 -5.658 1.00 93.88 83 VAL A CA 1
ATOM 691 C C . VAL A 1 83 ? -2.044 -2.055 -7.146 1.00 93.88 83 VAL A C 1
ATOM 693 O O . VAL A 1 83 ? -2.946 -2.141 -7.972 1.00 93.88 83 VAL A O 1
ATOM 696 N N . PHE A 1 84 ? -0.749 -2.063 -7.475 1.00 92.12 84 PHE A N 1
ATOM 697 C CA . PHE A 1 84 ? -0.252 -2.406 -8.811 1.00 92.12 84 PHE A CA 1
ATOM 698 C C . PHE A 1 84 ? 0.226 -3.859 -8.826 1.00 92.12 84 PHE A C 1
ATOM 700 O O . PHE A 1 84 ? 1.100 -4.233 -8.039 1.00 92.12 84 PHE A O 1
ATOM 707 N N . GLU A 1 85 ? -0.293 -4.658 -9.749 1.00 86.56 85 GLU A N 1
ATOM 708 C CA . GLU A 1 85 ? 0.127 -6.042 -9.978 1.00 86.56 85 GLU A CA 1
ATOM 709 C C . GLU A 1 85 ? 0.771 -6.213 -11.357 1.00 86.56 85 GLU A C 1
ATOM 711 O O . GLU A 1 85 ? 1.748 -6.952 -11.506 1.00 86.56 85 GLU A O 1
ATOM 716 N N . LEU A 1 86 ? 0.259 -5.501 -12.362 1.00 85.94 86 LEU A N 1
ATOM 717 C CA . LEU A 1 86 ? 0.629 -5.652 -13.765 1.00 85.94 86 LEU A CA 1
ATOM 718 C C . LEU A 1 86 ? 1.023 -4.312 -14.395 1.00 85.94 86 LEU A C 1
ATOM 720 O O . LEU A 1 86 ? 0.713 -3.230 -13.900 1.00 85.94 86 LEU A O 1
ATOM 724 N N . GLY A 1 87 ? 1.685 -4.376 -15.556 1.00 84.38 87 GLY A N 1
ATOM 725 C CA . GLY A 1 87 ? 2.050 -3.187 -16.338 1.00 84.38 87 GLY A CA 1
ATOM 726 C C . GLY A 1 87 ? 0.850 -2.302 -16.718 1.00 84.38 87 GLY A C 1
ATOM 727 O O . GLY A 1 87 ? 1.003 -1.091 -16.887 1.00 84.38 87 GLY A O 1
ATOM 728 N N . GLU A 1 88 ? -0.342 -2.894 -16.829 1.00 91.44 88 GLU A N 1
ATOM 729 C CA . GLU A 1 88 ? -1.595 -2.190 -17.122 1.00 91.44 88 GLU A CA 1
ATOM 730 C C . GLU A 1 88 ? -2.000 -1.226 -16.000 1.00 91.44 88 GLU A C 1
ATOM 732 O O . GLU A 1 88 ? -2.449 -0.115 -16.296 1.00 91.44 88 GLU A O 1
ATOM 737 N N . ASP A 1 89 ? -1.736 -1.582 -14.740 1.00 93.69 89 ASP A N 1
ATOM 738 C CA . ASP A 1 89 ? -2.044 -0.744 -13.576 1.00 93.69 89 ASP A CA 1
ATOM 739 C C . ASP A 1 89 ? -1.216 0.543 -13.591 1.00 93.69 89 ASP A C 1
ATOM 741 O O . ASP A 1 89 ? -1.725 1.625 -13.304 1.00 93.69 89 ASP A O 1
ATOM 745 N N . PHE A 1 90 ? 0.046 0.468 -14.031 1.00 91.12 90 PHE A N 1
ATOM 746 C CA . PHE A 1 90 ? 0.899 1.653 -14.186 1.00 91.12 90 PHE A CA 1
ATOM 747 C C . PHE A 1 90 ? 0.361 2.609 -15.250 1.00 91.12 90 PHE A C 1
ATOM 749 O O . PHE A 1 90 ? 0.424 3.826 -15.079 1.00 91.12 90 PHE A O 1
ATOM 756 N N . ALA A 1 91 ? -0.196 2.076 -16.340 1.00 91.94 91 ALA A N 1
ATOM 757 C CA . ALA A 1 91 ? -0.838 2.896 -17.361 1.00 91.94 91 ALA A CA 1
ATOM 758 C C . ALA A 1 91 ? -2.177 3.476 -16.872 1.00 91.94 91 ALA A C 1
ATOM 760 O O . ALA A 1 91 ? -2.505 4.615 -17.206 1.00 91.94 91 ALA A O 1
ATOM 761 N N . ALA A 1 92 ? -2.950 2.719 -16.088 1.00 94.69 92 ALA A N 1
ATOM 762 C CA . ALA A 1 92 ? -4.190 3.198 -15.485 1.00 94.69 92 ALA A CA 1
ATOM 763 C C . ALA A 1 92 ? -3.930 4.336 -14.488 1.00 94.69 92 ALA A C 1
ATOM 765 O O . ALA A 1 92 ? -4.551 5.392 -14.601 1.00 94.69 92 ALA A O 1
ATOM 766 N N . ALA A 1 93 ? -2.953 4.172 -13.596 1.00 94.94 93 ALA A N 1
ATOM 767 C CA . ALA A 1 93 ? -2.558 5.193 -12.632 1.00 94.94 93 ALA A CA 1
ATOM 768 C C . ALA A 1 93 ? -2.054 6.481 -13.297 1.00 94.94 93 ALA A C 1
ATOM 770 O O . ALA A 1 93 ? -2.310 7.571 -12.793 1.00 94.94 93 ALA A O 1
ATOM 771 N N . GLU A 1 94 ? -1.371 6.381 -14.443 1.00 93.69 94 GLU A N 1
ATOM 772 C CA . GLU A 1 94 ? -0.923 7.551 -15.209 1.00 93.69 94 GLU A CA 1
ATOM 773 C C . GLU A 1 94 ? -2.116 8.326 -15.777 1.00 93.69 94 GLU A C 1
ATOM 775 O O . GLU A 1 94 ? -2.213 9.536 -15.584 1.00 93.69 94 GLU A O 1
ATOM 780 N N . ARG A 1 95 ? -3.078 7.622 -16.391 1.00 94.62 95 ARG A N 1
ATOM 781 C CA . ARG A 1 95 ? -4.316 8.235 -16.902 1.00 94.62 95 ARG A CA 1
ATOM 782 C C . ARG A 1 95 ? -5.165 8.857 -15.794 1.00 94.62 95 ARG A C 1
ATOM 784 O O . ARG A 1 95 ? -5.775 9.897 -16.008 1.00 94.62 95 ARG A O 1
ATOM 791 N N . MET A 1 96 ? -5.216 8.217 -14.628 1.00 95.62 96 MET A N 1
ATOM 792 C CA . MET A 1 96 ? -5.991 8.681 -13.474 1.00 95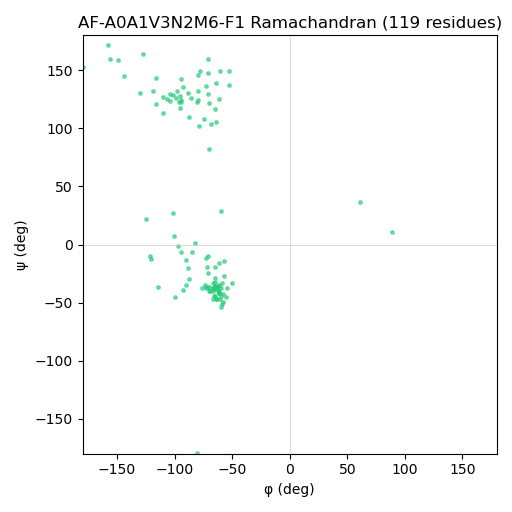.62 96 MET A CA 1
ATOM 793 C C . MET A 1 96 ? -5.232 9.702 -12.608 1.00 95.62 96 MET A C 1
ATOM 795 O O . MET A 1 96 ? -5.802 10.248 -11.664 1.00 95.62 96 MET A O 1
ATOM 799 N N . GLY A 1 97 ? -3.949 9.951 -12.889 1.00 95.12 97 GLY A N 1
ATOM 800 C CA . GLY A 1 97 ? -3.099 10.834 -12.090 1.00 95.12 97 GLY A CA 1
ATOM 801 C C . GLY A 1 97 ? -2.937 10.373 -10.637 1.00 95.12 97 GLY A C 1
ATOM 802 O O . GLY A 1 97 ? -2.923 11.210 -9.730 1.00 95.12 97 GLY A O 1
ATOM 803 N N . THR A 1 98 ? -2.864 9.061 -10.381 1.00 96.31 98 THR A N 1
ATOM 804 C CA . THR A 1 98 ? -2.828 8.493 -9.016 1.00 96.31 98 THR A CA 1
ATOM 805 C C . THR A 1 98 ? -1.433 8.174 -8.490 1.00 96.31 98 THR A C 1
ATOM 807 O O . THR A 1 98 ? -1.282 7.834 -7.316 1.00 96.31 98 THR A O 1
ATOM 810 N N . PHE A 1 99 ? -0.401 8.400 -9.304 1.00 93.62 99 PHE A N 1
ATOM 811 C CA . PHE A 1 99 ? 0.968 8.524 -8.809 1.00 93.62 99 PHE A CA 1
ATOM 812 C C . PHE A 1 99 ? 1.058 9.579 -7.676 1.00 93.62 99 PHE A C 1
ATOM 814 O O . PHE A 1 99 ? 0.274 10.536 -7.663 1.00 93.62 99 PHE A O 1
ATOM 821 N N . PRO A 1 100 ? 1.987 9.423 -6.713 1.00 95.00 100 PRO A N 1
ATOM 822 C CA . PRO A 1 100 ? 3.095 8.464 -6.702 1.00 95.00 100 PRO A CA 1
ATOM 823 C C . PRO A 1 100 ? 2.692 7.027 -6.342 1.00 95.00 100 PRO A C 1
ATOM 825 O O . PRO A 1 100 ? 1.800 6.799 -5.528 1.00 95.00 100 PRO A O 1
ATOM 828 N N . CYS A 1 101 ? 3.418 6.058 -6.904 1.00 94.94 101 CYS A N 1
ATOM 829 C CA . CYS A 1 101 ? 3.373 4.653 -6.506 1.00 94.94 101 CYS A CA 1
ATOM 830 C C . CYS A 1 101 ? 4.504 4.381 -5.509 1.00 94.94 101 CYS A C 1
ATOM 832 O O . CYS A 1 101 ? 5.687 4.484 -5.840 1.00 94.94 101 CYS A O 1
ATOM 834 N N . LYS A 1 102 ? 4.150 3.999 -4.287 1.00 95.50 102 LYS A N 1
ATOM 835 C CA . LYS A 1 102 ? 5.090 3.622 -3.231 1.00 95.50 102 LYS A CA 1
ATOM 836 C C . LYS A 1 102 ? 5.258 2.110 -3.212 1.00 95.50 102 LYS A C 1
ATOM 838 O O . LYS A 1 102 ? 4.275 1.378 -3.144 1.00 95.50 102 LYS A O 1
ATOM 843 N N . VAL A 1 103 ? 6.502 1.646 -3.253 1.00 92.69 103 VAL A N 1
ATOM 844 C CA . VAL A 1 103 ? 6.829 0.218 -3.216 1.00 92.69 103 VAL A CA 1
ATOM 845 C C . VAL A 1 103 ? 7.350 -0.138 -1.842 1.00 92.69 103 VAL A C 1
ATOM 847 O O . VAL A 1 103 ? 8.344 0.417 -1.368 1.00 92.69 103 VAL A O 1
ATOM 850 N N . TYR A 1 104 ? 6.691 -1.095 -1.216 1.00 92.69 104 TYR A N 1
ATOM 851 C CA . TYR A 1 104 ? 6.986 -1.553 0.122 1.00 92.69 104 TYR A CA 1
ATOM 852 C C . TYR A 1 104 ? 7.436 -3.007 0.116 1.00 92.69 104 TYR A C 1
ATOM 854 O O . TYR A 1 104 ? 6.884 -3.838 -0.601 1.00 92.69 104 TYR A O 1
ATOM 862 N N . ARG A 1 105 ? 8.387 -3.342 0.984 1.00 89.69 105 ARG A N 1
ATOM 863 C CA . ARG A 1 105 ? 8.697 -4.727 1.347 1.00 89.69 105 ARG A CA 1
ATOM 864 C C . ARG A 1 105 ? 7.922 -5.086 2.606 1.00 89.69 105 ARG A C 1
ATOM 866 O O . ARG A 1 105 ? 8.063 -4.411 3.626 1.00 89.69 105 ARG A O 1
ATOM 873 N N . THR A 1 106 ? 7.120 -6.145 2.561 1.00 90.12 106 THR A N 1
ATOM 874 C CA . THR A 1 106 ? 6.389 -6.619 3.744 1.00 90.12 106 THR A CA 1
ATOM 875 C C . THR A 1 106 ? 7.347 -7.100 4.830 1.00 90.12 106 THR A C 1
ATOM 877 O O . THR A 1 106 ? 8.322 -7.791 4.536 1.00 90.12 106 THR A O 1
ATOM 880 N N . ILE A 1 107 ? 7.046 -6.779 6.085 1.00 87.38 107 ILE A N 1
ATOM 881 C CA . ILE A 1 107 ? 7.796 -7.253 7.248 1.00 87.38 107 ILE A CA 1
ATOM 882 C C . ILE A 1 107 ? 7.101 -8.510 7.774 1.00 87.38 107 ILE A C 1
ATOM 884 O O . ILE A 1 107 ? 5.918 -8.488 8.107 1.00 87.38 107 ILE A O 1
ATOM 888 N N . THR A 1 108 ? 7.842 -9.613 7.851 1.00 87.12 108 THR A N 1
ATOM 889 C CA . THR A 1 108 ? 7.343 -10.874 8.421 1.00 87.12 108 THR A CA 1
ATOM 890 C C . THR A 1 108 ? 7.187 -10.783 9.940 1.00 87.12 108 THR A C 1
ATOM 892 O O . THR A 1 108 ? 7.825 -9.954 10.589 1.00 87.12 108 THR A O 1
ATOM 895 N N . VAL A 1 109 ? 6.376 -11.669 10.528 1.00 88.81 109 VAL A N 1
ATOM 896 C CA . VAL A 1 109 ? 6.149 -11.703 11.985 1.00 88.81 109 VAL A CA 1
ATOM 897 C C . VAL A 1 109 ? 7.464 -11.832 12.760 1.00 88.81 109 VAL A C 1
ATOM 899 O O . VAL A 1 109 ? 7.688 -11.052 13.678 1.00 88.81 109 VAL A O 1
ATOM 902 N N . SER A 1 110 ? 8.372 -12.718 12.338 1.00 88.19 110 SER A N 1
ATOM 903 C CA . SER A 1 110 ? 9.672 -12.900 13.001 1.00 88.19 110 SER A CA 1
ATOM 904 C C . SER A 1 110 ? 10.587 -11.677 12.884 1.00 88.19 110 SER A C 1
ATOM 906 O O . SER A 1 110 ? 11.264 -11.309 13.836 1.00 88.19 110 SER A O 1
ATOM 908 N N . GLN A 1 111 ? 10.579 -10.976 11.744 1.00 86.56 111 GLN A N 1
ATOM 909 C CA . GLN A 1 111 ? 11.307 -9.706 11.613 1.00 86.56 111 GLN A CA 1
ATOM 910 C C . GLN A 1 111 ? 10.716 -8.616 12.511 1.00 86.56 111 GLN A C 1
ATOM 912 O O . GLN A 1 111 ? 11.455 -7.787 13.036 1.00 86.56 111 GLN A O 1
ATOM 917 N N . PHE A 1 112 ? 9.391 -8.583 12.659 1.00 88.44 112 PHE A N 1
ATOM 918 C CA . PHE A 1 112 ? 8.727 -7.620 13.528 1.00 88.44 112 PHE A CA 1
ATOM 919 C C . PHE A 1 112 ? 9.012 -7.895 15.010 1.00 88.44 112 PHE A C 1
ATOM 921 O O . PHE A 1 112 ? 9.252 -6.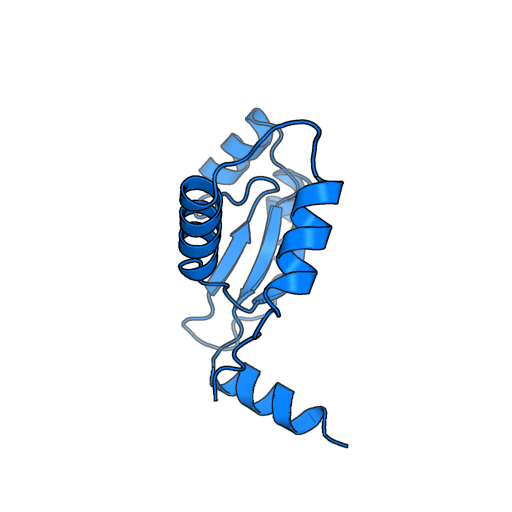950 15.756 1.00 88.44 112 PHE A O 1
ATOM 928 N N . GLU A 1 113 ? 9.029 -9.165 15.416 1.00 89.62 113 GLU A N 1
ATOM 929 C CA . GLU A 1 113 ? 9.404 -9.611 16.762 1.00 89.62 113 GLU A CA 1
ATOM 930 C C . GLU A 1 113 ? 10.837 -9.190 17.112 1.00 89.62 113 GLU A C 1
ATOM 932 O O . GLU A 1 113 ? 11.030 -8.419 18.050 1.00 89.62 113 GLU A O 1
ATOM 937 N N . ASN A 1 114 ? 11.814 -9.534 16.268 1.00 86.69 114 ASN A N 1
ATOM 938 C CA . ASN A 1 114 ? 13.221 -9.180 16.493 1.00 86.69 114 ASN A CA 1
ATOM 939 C C . ASN A 1 114 ? 13.457 -7.659 16.591 1.00 86.69 114 ASN A C 1
ATOM 941 O O . ASN A 1 114 ? 14.324 -7.196 17.330 1.00 86.69 114 ASN A O 1
ATOM 945 N N . ARG A 1 115 ? 12.681 -6.848 15.855 1.00 81.81 115 ARG A N 1
ATOM 946 C CA . ARG A 1 115 ? 12.769 -5.375 15.918 1.00 81.81 115 ARG A CA 1
ATOM 947 C C . ARG A 1 115 ? 12.227 -4.796 17.227 1.00 81.81 115 ARG A C 1
ATOM 949 O O . ARG A 1 115 ? 12.621 -3.693 17.591 1.00 81.81 115 ARG A O 1
ATOM 956 N N . LYS A 1 116 ? 11.320 -5.491 17.921 1.00 71.75 116 LYS A N 1
ATOM 957 C CA . LYS A 1 116 ? 10.849 -5.055 19.245 1.00 71.75 116 LYS A CA 1
ATOM 958 C C . LYS A 1 116 ? 11.912 -5.267 20.315 1.00 71.75 116 LYS A C 1
ATOM 960 O O . LYS A 1 116 ? 12.041 -4.431 21.197 1.00 71.75 116 LYS A O 1
ATOM 965 N N . GLU A 1 117 ? 12.667 -6.354 20.217 1.00 62.72 117 GLU A N 1
ATOM 966 C CA . GLU A 1 117 ? 13.700 -6.701 21.197 1.00 62.72 117 GLU A CA 1
ATOM 967 C C . GLU A 1 117 ? 14.938 -5.801 21.078 1.00 62.72 117 GLU A C 1
ATOM 969 O O . GLU A 1 117 ? 15.502 -5.399 22.090 1.00 62.72 117 GLU A O 1
ATOM 974 N N . GLY A 1 118 ? 15.305 -5.387 19.859 1.00 57.50 118 GLY A N 1
ATOM 975 C CA . GLY A 1 118 ? 16.444 -4.489 19.616 1.00 57.50 118 GLY A CA 1
ATOM 976 C C . GLY A 1 118 ? 16.264 -3.026 20.057 1.00 57.50 118 GLY A C 1
ATOM 977 O O . GLY A 1 118 ? 17.240 -2.287 20.050 1.00 57.50 118 GLY A O 1
ATOM 978 N N . ASN A 1 119 ? 15.054 -2.605 20.441 1.00 52.88 119 ASN A N 1
ATOM 979 C CA . ASN A 1 119 ? 14.753 -1.242 20.915 1.00 52.88 119 ASN A CA 1
ATOM 980 C C . ASN A 1 119 ? 14.658 -1.131 22.453 1.00 52.88 119 ASN A C 1
ATOM 982 O O . ASN A 1 119 ? 14.264 -0.083 22.959 1.00 52.88 119 ASN A O 1
ATOM 986 N N . ASN A 1 120 ? 14.989 -2.198 23.191 1.00 46.28 120 ASN A N 1
ATOM 987 C CA . ASN A 1 120 ? 14.999 -2.233 24.661 1.00 46.28 120 ASN A CA 1
ATOM 988 C C . ASN A 1 120 ? 16.416 -2.094 25.264 1.00 46.28 120 ASN A C 1
ATOM 990 O O . ASN A 1 120 ? 16.659 -2.591 26.364 1.00 46.28 120 ASN A O 1
ATOM 994 N N . VAL A 1 121 ? 17.346 -1.439 24.557 1.00 39.91 121 VAL A N 1
ATOM 995 C CA . VAL A 1 121 ? 18.687 -1.081 25.063 1.00 39.91 121 VAL A CA 1
ATOM 996 C C . VAL A 1 121 ? 18.825 0.430 25.133 1.00 39.91 121 VAL A C 1
ATOM 998 O O . VAL A 1 121 ? 18.492 1.084 24.119 1.00 39.91 121 VAL A O 1
#

pLDDT: mean 77.8, std 15.66, range [37.19, 96.31]

Secondary structure (DSSP, 8-state):
--------HHHHHHHHHHH-SS---HHHHHHHHHHHHT-----EEEEEEESSHHHHHHHHHHHSPP-SSTTPPEEEE-TTSPBP-SHHHHHHHHHHT-PPEEEEEEPPHHHHHHHHHTT--